Protein AF-A0A6C1PGV3-F1 (afdb_monomer)

Nearest PDB structures (foldseek):
  4jf7-assembly1_D  TM=3.637E-01  e=1.787E+00  Simian virus 5 (strain W3)
  4k02-assembly1_A  TM=4.474E-01  e=5.767E+00  Arabidopsis thaliana
  1z4y-assembly1_A  TM=2.692E-01  e=1.352E+00  Mammalian orthorubulavirus 5
  4jf7-assembly1_B  TM=2.974E-01  e=2.952E+00  Simian virus 5 (strain W3)
  1z4v-assembly1_A  TM=2.689E-01  e=2.640E+00  Mammalian orthorubulavirus 5

Foldseek 3Di:
DDDDPDDPPPPVDPPDPQACPVDCVLVLVAAKKFKFFPLPCVVDDPVNVVVDPPDCVGRQWIWGRDSRQAIDIPRPPFAFGGWHDDPQWIWTAHPVGIWTWHFDDDDSFKTKTFTWDFDDDPNDGDDIHTDSRGIMMIGGDDD

pLDDT: mean 72.64, std 18.2, range [32.84, 92.75]

Secondary structure (DSSP, 8-state):
----------------------STHHHHH-EEEEEEEHHHHTTS-HHHHHHS---TTS--EEEEE-TTSBEEE--TTT---EEEEETTEEEEEETTEEEEEEEEEE-SSEEEEEEEEEEEETTEEEEEEE-GGG-EEEEEPP-

Structure (mmCIF, N/CA/C/O backbone):
data_AF-A0A6C1PGV3-F1
#
_entry.id   AF-A0A6C1PGV3-F1
#
loop_
_atom_site.group_PDB
_atom_site.id
_atom_site.type_symbol
_atom_site.label_atom_id
_atom_site.label_alt_id
_atom_site.label_comp_id
_atom_site.label_asym_id
_atom_site.label_entity_id
_atom_site.label_seq_id
_atom_site.pdbx_PDB_ins_code
_atom_site.Cartn_x
_atom_site.Cartn_y
_atom_site.Cartn_z
_atom_site.occupancy
_atom_site.B_iso_or_equiv
_atom_site.auth_seq_id
_atom_site.auth_comp_id
_atom_site.auth_asym_id
_atom_site.auth_atom_id
_atom_site.pdbx_PDB_model_num
ATOM 1 N N . MET A 1 1 ? -21.403 44.669 33.622 1.00 44.06 1 MET A N 1
ATOM 2 C CA . MET A 1 1 ? -20.506 44.852 32.459 1.00 44.06 1 MET A CA 1
ATOM 3 C C . MET A 1 1 ? -19.066 44.627 32.894 1.00 44.06 1 MET A C 1
ATOM 5 O O . MET A 1 1 ? -18.569 45.431 33.665 1.00 44.06 1 MET A O 1
ATOM 9 N N . ARG A 1 2 ? -18.418 43.558 32.421 1.00 33.72 2 ARG A N 1
ATOM 10 C CA . ARG A 1 2 ? -17.057 43.529 31.845 1.00 33.72 2 ARG A CA 1
ATOM 11 C C . ARG A 1 2 ? -16.668 42.066 31.635 1.00 33.72 2 ARG A C 1
ATOM 13 O O . ARG A 1 2 ? -16.748 41.244 32.536 1.00 33.72 2 ARG A O 1
ATOM 20 N N . ARG A 1 3 ? -16.396 41.774 30.368 1.00 35.75 3 ARG A N 1
ATOM 21 C CA . ARG A 1 3 ? -16.173 40.465 29.764 1.00 35.75 3 ARG A CA 1
ATOM 22 C C . ARG A 1 3 ? -14.732 40.036 30.039 1.00 35.75 3 ARG A C 1
ATOM 24 O O . ARG A 1 3 ? -13.829 40.815 29.754 1.00 35.75 3 ARG A O 1
ATOM 31 N N . ALA A 1 4 ? -14.525 38.813 30.514 1.00 36.53 4 ALA A N 1
ATOM 32 C CA . ALA A 1 4 ? -13.254 38.115 30.366 1.00 36.53 4 ALA A CA 1
ATOM 33 C C . ALA A 1 4 ? -13.451 37.064 29.267 1.00 36.53 4 ALA A C 1
ATOM 35 O O . ALA A 1 4 ? -14.082 36.033 29.481 1.00 36.53 4 ALA A O 1
ATOM 36 N N . ILE A 1 5 ? -12.994 37.392 28.059 1.00 44.16 5 ILE A N 1
ATOM 37 C CA . ILE A 1 5 ? -12.871 36.442 26.954 1.00 44.16 5 ILE A CA 1
ATOM 38 C C . ILE A 1 5 ? -11.579 35.677 27.232 1.00 44.16 5 ILE A C 1
ATOM 40 O O . ILE A 1 5 ? -10.490 36.188 26.984 1.00 44.16 5 ILE A O 1
ATOM 44 N N . LEU A 1 6 ? -11.695 34.489 27.819 1.00 33.91 6 LEU A N 1
ATOM 45 C CA . LEU A 1 6 ? -10.593 33.537 27.878 1.00 33.91 6 LEU A CA 1
ATOM 46 C C . LEU A 1 6 ? -10.603 32.753 26.570 1.00 33.91 6 LEU A C 1
ATOM 48 O O . LEU A 1 6 ? -11.523 31.990 26.288 1.00 33.91 6 LEU A O 1
ATOM 52 N N . ALA A 1 7 ? -9.585 33.014 25.758 1.00 36.81 7 ALA A N 1
ATOM 53 C CA . ALA A 1 7 ? -9.265 32.254 24.568 1.00 36.81 7 ALA A CA 1
ATOM 54 C C . ALA A 1 7 ? -8.982 30.799 24.964 1.00 36.81 7 ALA A C 1
ATOM 56 O O . ALA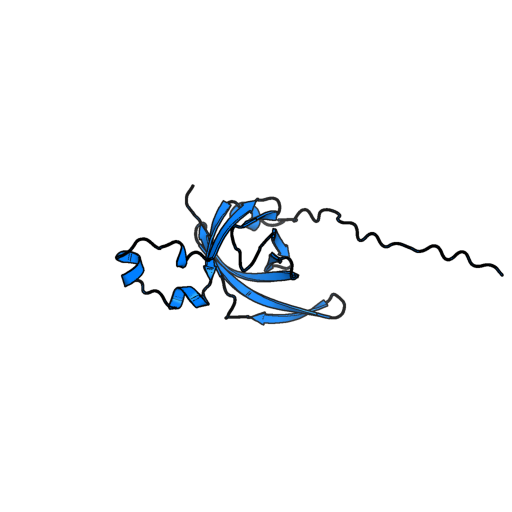 A 1 7 ? -7.924 30.481 25.504 1.00 36.81 7 ALA A O 1
ATOM 57 N N . SER A 1 8 ? -9.934 29.908 24.701 1.00 36.91 8 SER A N 1
ATOM 58 C CA . SER A 1 8 ? -9.689 28.471 24.735 1.00 36.91 8 SER A CA 1
ATOM 59 C C . SER A 1 8 ? -8.902 28.103 23.484 1.00 36.91 8 SER A C 1
ATOM 61 O O . SER A 1 8 ? -9.460 27.798 22.433 1.00 36.91 8 SER A O 1
ATOM 63 N N . ILE A 1 9 ? -7.579 28.179 23.606 1.00 35.72 9 ILE A N 1
ATOM 64 C CA . ILE A 1 9 ? -6.645 27.472 22.742 1.00 35.72 9 ILE A CA 1
ATOM 65 C C . ILE A 1 9 ? -6.998 25.987 22.878 1.00 35.72 9 ILE A C 1
ATOM 67 O O . ILE A 1 9 ? -6.660 25.346 23.872 1.00 35.72 9 ILE A O 1
ATOM 71 N N . VAL A 1 10 ? -7.711 25.439 21.896 1.00 38.41 10 VAL A N 1
ATOM 72 C CA . VAL A 1 10 ? -7.786 23.990 21.726 1.00 38.41 10 VAL A CA 1
ATOM 73 C C . VAL A 1 10 ? -6.429 23.581 21.164 1.00 38.41 10 VAL A C 1
ATOM 75 O O . VAL A 1 10 ? -6.217 23.541 19.955 1.00 38.41 10 VAL A O 1
ATOM 78 N N . ILE A 1 11 ? -5.480 23.341 22.072 1.00 38.31 11 ILE A N 1
ATOM 79 C CA . ILE A 1 11 ? -4.370 22.428 21.821 1.00 38.31 11 ILE A CA 1
ATOM 80 C C . ILE A 1 11 ? -5.057 21.109 21.479 1.00 38.31 11 ILE A C 1
ATOM 82 O O . ILE A 1 11 ? -5.540 20.403 22.365 1.00 38.31 11 ILE A O 1
ATOM 86 N N . LEU A 1 12 ? -5.195 20.827 20.180 1.00 37.22 12 LEU A N 1
ATOM 87 C CA . LEU A 1 12 ? -5.497 19.486 19.714 1.00 37.22 12 LEU A CA 1
ATOM 88 C C . LEU A 1 12 ? -4.304 18.663 20.181 1.00 37.22 12 LEU A C 1
ATOM 90 O O . LEU A 1 12 ? -3.201 18.777 19.645 1.00 37.22 12 LEU A O 1
ATOM 94 N N . ALA A 1 13 ? -4.510 17.963 21.290 1.00 41.31 13 ALA A N 1
ATOM 95 C CA . ALA A 1 13 ? -3.520 17.107 21.881 1.00 41.31 13 ALA A CA 1
ATOM 96 C C . ALA A 1 13 ? -3.015 16.174 20.781 1.00 41.31 13 ALA A C 1
ATOM 98 O O . ALA A 1 13 ? -3.755 15.332 20.274 1.00 41.31 13 ALA A O 1
ATOM 99 N N . ALA A 1 14 ? -1.734 16.321 20.454 1.00 39.72 14 ALA A N 1
ATOM 100 C CA . ALA A 1 14 ? -0.895 15.283 19.880 1.00 39.72 14 ALA A CA 1
ATOM 101 C C . ALA A 1 14 ? -0.738 14.142 20.907 1.00 39.72 14 ALA A C 1
ATOM 103 O O . ALA A 1 14 ? 0.362 13.782 21.315 1.00 39.72 14 ALA A O 1
ATOM 104 N N . GLY A 1 15 ? -1.870 13.639 21.402 1.00 32.84 15 GLY A N 1
ATOM 105 C CA . GLY A 1 15 ? -1.969 12.457 22.226 1.00 32.84 15 GLY A CA 1
ATOM 106 C C . GLY A 1 15 ? -1.876 11.290 21.275 1.00 32.84 15 GLY A C 1
ATOM 107 O O . GLY A 1 15 ? -2.850 10.960 20.608 1.00 32.84 15 GLY A O 1
ATOM 108 N N . SER A 1 16 ? -0.663 10.766 21.169 1.00 41.66 16 SER A N 1
ATOM 109 C CA . SER A 1 16 ? -0.320 9.420 20.735 1.00 41.66 16 SER A CA 1
ATOM 110 C C . SER A 1 16 ? -1.525 8.475 20.702 1.00 41.66 16 SER A C 1
ATOM 112 O O . SER A 1 16 ? -1.856 7.792 21.673 1.00 41.66 16 SER A O 1
ATOM 114 N N . LEU A 1 17 ? -2.159 8.428 19.529 1.00 39.75 17 LEU A N 1
ATOM 115 C CA . LEU A 1 17 ? -3.000 7.329 19.086 1.00 39.75 17 LEU A CA 1
ATOM 116 C C . LEU A 1 17 ? -2.055 6.151 18.858 1.00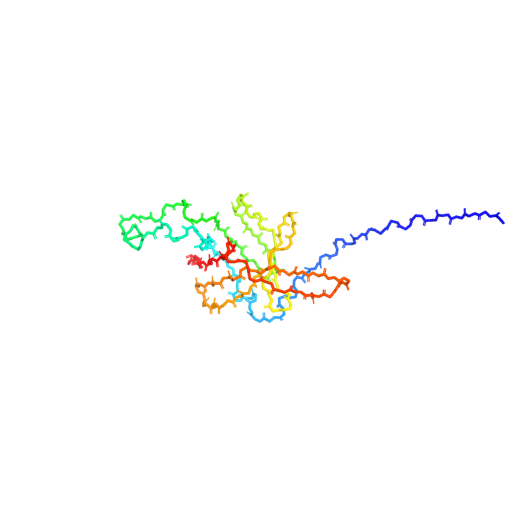 39.75 17 LEU A C 1
ATOM 118 O O . LEU A 1 17 ? -1.713 5.832 17.725 1.00 39.75 17 LEU A O 1
ATOM 122 N N . PHE A 1 18 ? -1.561 5.554 19.945 1.00 47.75 18 PHE A N 1
ATOM 123 C CA . PHE A 1 18 ? -0.965 4.233 19.869 1.00 47.75 18 PHE A CA 1
ATOM 124 C C . PHE A 1 18 ? -2.013 3.354 19.217 1.00 47.75 18 PHE A C 1
ATOM 126 O O . PHE A 1 18 ? -3.111 3.179 19.754 1.00 47.75 18 PHE A O 1
ATOM 133 N N . ALA A 1 19 ? -1.681 2.908 18.011 1.00 44.81 19 ALA A N 1
ATOM 134 C CA . ALA A 1 19 ? -2.498 2.041 17.214 1.00 44.81 19 ALA A CA 1
ATOM 135 C C . ALA A 1 19 ? -2.943 0.890 18.114 1.00 44.81 19 ALA A C 1
ATOM 137 O O . ALA A 1 19 ? -2.143 0.054 18.537 1.00 44.81 19 ALA A O 1
ATOM 138 N N . GLN A 1 20 ? -4.238 0.852 18.426 1.00 47.56 20 GLN A N 1
ATOM 139 C CA . GLN A 1 20 ? -4.875 -0.402 18.763 1.00 47.56 20 GLN A CA 1
ATOM 140 C C . GLN A 1 20 ? -4.806 -1.240 17.491 1.00 47.56 20 GLN A C 1
ATOM 142 O O . GLN A 1 20 ? -5.756 -1.325 16.719 1.00 47.56 20 GLN A O 1
ATOM 147 N N . VAL A 1 21 ? -3.656 -1.879 17.290 1.00 50.28 21 VAL A N 1
ATOM 148 C CA . VAL A 1 21 ? -3.498 -3.093 16.501 1.00 50.28 21 VAL A CA 1
ATOM 149 C C . VAL A 1 21 ? -4.222 -4.204 17.273 1.00 50.28 21 VAL A C 1
ATOM 151 O O . VAL A 1 21 ? -3.654 -5.159 17.793 1.00 50.28 21 VAL A O 1
ATOM 154 N N . GLY A 1 22 ? -5.515 -3.992 17.488 1.00 44.47 22 GLY A N 1
ATOM 155 C CA . GLY A 1 22 ? -6.402 -4.839 18.255 1.00 44.47 22 GLY A CA 1
ATOM 156 C C . GLY A 1 22 ? -7.078 -5.783 17.292 1.00 44.47 22 GLY A C 1
ATOM 157 O O . GLY A 1 22 ? -8.255 -5.604 17.036 1.00 44.47 22 GLY A O 1
ATOM 158 N N . ASN A 1 23 ? -6.285 -6.675 16.699 1.00 46.25 23 ASN A N 1
ATOM 159 C CA . ASN A 1 23 ? -6.621 -7.952 16.064 1.00 46.25 23 ASN A CA 1
ATOM 160 C C . ASN A 1 23 ? -5.325 -8.441 15.395 1.00 46.25 23 ASN A C 1
ATOM 162 O O . ASN A 1 23 ? -4.561 -7.628 14.882 1.00 46.25 23 ASN A O 1
ATOM 166 N N . GLY A 1 24 ? -5.034 -9.746 15.423 1.00 51.91 24 GLY A N 1
ATOM 167 C CA . GLY A 1 24 ? -3.718 -10.339 15.097 1.00 51.91 24 GLY A CA 1
ATOM 168 C C . GLY A 1 24 ? -3.094 -10.003 13.728 1.00 51.91 24 GLY A C 1
ATOM 169 O O . GLY A 1 24 ? -1.961 -10.401 13.472 1.00 51.91 24 GLY A O 1
ATOM 170 N N . LEU A 1 25 ? -3.788 -9.236 12.887 1.00 58.19 25 LEU A N 1
ATOM 171 C CA . LEU A 1 25 ? -3.299 -8.660 11.643 1.00 58.19 25 LEU A CA 1
ATOM 172 C C . LEU A 1 25 ? -2.035 -7.827 11.824 1.00 58.19 25 LEU A C 1
ATOM 174 O O . LEU A 1 25 ? -1.095 -8.031 11.068 1.00 58.19 25 LEU A O 1
ATOM 178 N N . GLY A 1 26 ? -1.940 -6.926 12.807 1.00 58.88 26 GLY A N 1
ATOM 179 C CA . GLY A 1 26 ? -0.763 -6.051 12.808 1.00 58.88 26 GLY A CA 1
ATOM 180 C C . GLY A 1 26 ? 0.516 -6.654 13.402 1.00 58.88 26 GLY A C 1
ATOM 181 O O . GLY A 1 26 ? 1.607 -6.208 13.059 1.00 58.88 26 GLY A O 1
ATOM 182 N N . VAL A 1 27 ? 0.421 -7.751 14.162 1.00 60.66 27 VAL A N 1
ATOM 183 C CA . VAL A 1 27 ? 1.596 -8.607 14.428 1.00 60.66 27 VAL A CA 1
ATOM 184 C C . VAL A 1 27 ? 2.007 -9.348 13.151 1.00 60.66 27 VAL A C 1
ATOM 186 O O . VAL A 1 27 ? 3.193 -9.462 12.860 1.00 60.66 27 VAL A O 1
ATOM 189 N N . GLN A 1 28 ? 1.037 -9.808 12.354 1.00 72.94 28 GLN A N 1
ATOM 190 C CA . GLN A 1 28 ? 1.296 -10.488 11.079 1.00 72.94 28 GLN A CA 1
ATOM 191 C C . GLN A 1 28 ? 1.793 -9.543 9.977 1.00 72.94 28 GLN A C 1
ATOM 193 O O . GLN A 1 28 ? 2.485 -9.990 9.070 1.00 72.94 28 GLN A O 1
ATOM 198 N N . MET A 1 29 ? 1.474 -8.251 10.042 1.00 80.81 29 MET A N 1
ATOM 199 C CA . MET A 1 29 ? 1.900 -7.252 9.059 1.00 80.81 29 MET A CA 1
ATOM 200 C C . MET A 1 29 ? 3.246 -6.608 9.384 1.00 80.81 29 MET A C 1
ATOM 202 O O . MET A 1 29 ? 3.867 -6.033 8.489 1.00 80.81 29 MET A O 1
ATOM 206 N N . ALA A 1 30 ? 3.729 -6.720 10.623 1.00 87.81 30 ALA A N 1
ATOM 207 C CA . ALA A 1 30 ? 5.046 -6.215 10.977 1.00 87.81 30 ALA A CA 1
ATOM 208 C C . ALA A 1 30 ? 6.148 -6.897 10.139 1.00 87.81 30 ALA A C 1
ATOM 210 O O . ALA A 1 30 ? 6.105 -8.104 9.854 1.00 87.81 30 ALA A O 1
ATOM 211 N N . GLY A 1 31 ? 7.139 -6.110 9.726 1.00 89.69 31 GLY A N 1
ATOM 212 C CA . GLY A 1 31 ? 8.261 -6.552 8.903 1.00 89.69 31 GLY A CA 1
ATOM 213 C C . GLY A 1 31 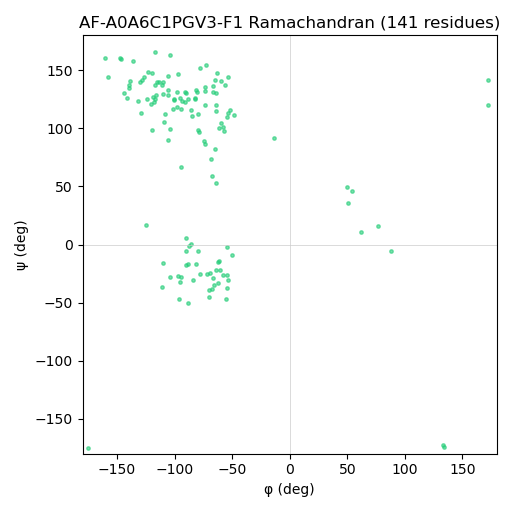? 8.565 -5.625 7.732 1.00 89.69 31 GLY A C 1
ATOM 214 O O . GLY A 1 31 ? 8.011 -4.531 7.610 1.00 89.69 31 GLY A O 1
ATOM 215 N N . THR A 1 32 ? 9.476 -6.084 6.878 1.00 92.50 32 THR A N 1
ATOM 216 C CA . THR A 1 32 ? 9.945 -5.340 5.709 1.00 92.50 32 THR A CA 1
ATOM 217 C C . THR A 1 32 ? 9.215 -5.802 4.452 1.00 92.50 32 THR A C 1
ATOM 219 O O . THR A 1 32 ? 9.111 -6.997 4.169 1.00 92.50 32 THR A O 1
ATOM 222 N N . TRP A 1 33 ? 8.712 -4.836 3.694 1.00 91.81 33 TRP A N 1
ATOM 223 C CA . TRP A 1 33 ? 7.894 -5.032 2.508 1.00 91.81 33 TRP A CA 1
ATOM 224 C C . TRP A 1 33 ? 8.441 -4.210 1.351 1.00 91.81 33 TRP A C 1
ATOM 226 O O . TRP A 1 33 ? 8.804 -3.049 1.517 1.00 91.81 33 TRP A O 1
ATOM 236 N N . GLN A 1 34 ? 8.437 -4.785 0.158 1.00 90.75 34 GLN A N 1
ATOM 237 C CA . GLN A 1 34 ? 8.552 -4.044 -1.087 1.00 90.75 34 GLN A CA 1
ATOM 238 C C . GLN A 1 34 ? 7.162 -3.637 -1.551 1.00 90.75 34 GLN A C 1
ATOM 240 O O . GLN A 1 34 ? 6.270 -4.471 -1.708 1.00 90.75 34 GLN A O 1
ATOM 245 N N . LEU A 1 35 ? 7.002 -2.341 -1.765 1.00 90.00 35 LEU A N 1
ATOM 246 C CA . LEU A 1 35 ? 5.814 -1.714 -2.293 1.00 90.00 35 LEU A CA 1
ATOM 247 C C . LEU A 1 35 ? 5.900 -1.630 -3.808 1.00 90.00 35 LEU A C 1
ATOM 249 O O . LEU A 1 35 ? 6.859 -1.099 -4.369 1.00 90.00 35 LEU A O 1
ATOM 253 N N . TYR A 1 36 ? 4.828 -2.065 -4.446 1.00 87.69 36 TYR A N 1
ATOM 254 C CA . TYR A 1 36 ? 4.603 -1.892 -5.863 1.00 87.69 36 TYR A CA 1
ATOM 255 C C . TYR A 1 36 ? 3.246 -1.245 -6.082 1.00 87.69 36 TYR A C 1
ATOM 257 O O . TYR A 1 36 ? 2.271 -1.552 -5.387 1.00 87.69 36 TYR A O 1
ATOM 265 N N . ARG A 1 37 ? 3.159 -0.387 -7.094 1.00 86.12 37 ARG A N 1
ATOM 266 C CA . ARG A 1 37 ? 1.871 0.115 -7.555 1.00 86.12 37 ARG A CA 1
ATOM 267 C C . ARG A 1 37 ? 1.333 -0.808 -8.643 1.00 86.12 37 ARG A C 1
ATOM 2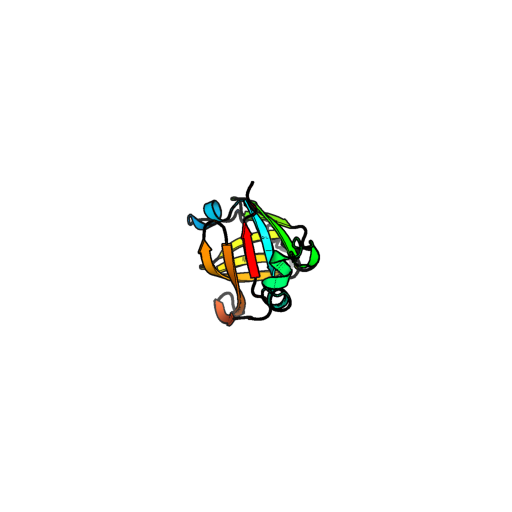69 O O . ARG A 1 37 ? 2.042 -1.171 -9.582 1.00 86.12 37 ARG A O 1
ATOM 276 N N . ALA A 1 38 ? 0.081 -1.227 -8.504 1.00 82.50 38 ALA A N 1
ATOM 277 C CA . ALA A 1 38 ? -0.504 -2.201 -9.421 1.00 82.50 38 ALA A CA 1
ATOM 278 C C . ALA A 1 38 ? -0.660 -1.641 -10.848 1.00 82.50 38 ALA A C 1
ATOM 280 O O . ALA A 1 38 ? -0.584 -2.397 -11.815 1.00 82.50 38 ALA A O 1
ATOM 281 N N . ASP A 1 39 ? -0.836 -0.324 -10.980 1.00 77.69 39 ASP A N 1
ATOM 282 C CA . ASP A 1 39 ? -0.951 0.381 -12.259 1.00 77.69 39 ASP A CA 1
ATOM 283 C C . ASP A 1 39 ? 0.366 0.419 -13.050 1.00 77.69 39 ASP A C 1
ATOM 285 O O . ASP A 1 39 ? 0.336 0.493 -14.277 1.00 77.69 39 ASP A O 1
ATOM 289 N N . THR A 1 40 ? 1.519 0.308 -12.382 1.00 71.75 40 THR A N 1
ATOM 290 C CA . THR A 1 40 ? 2.832 0.325 -13.042 1.00 71.75 40 THR A CA 1
ATOM 291 C C . THR A 1 40 ? 3.371 -1.075 -13.332 1.00 71.75 40 THR A C 1
ATOM 293 O O . THR A 1 40 ? 3.990 -1.268 -14.380 1.00 71.75 40 THR A O 1
ATOM 296 N N . ILE A 1 41 ? 3.075 -2.077 -12.490 1.00 68.38 41 ILE A N 1
ATOM 297 C CA . ILE A 1 41 ? 3.492 -3.480 -12.701 1.00 68.38 41 ILE A CA 1
ATOM 298 C C . ILE A 1 41 ? 3.055 -4.017 -14.072 1.00 68.38 41 ILE A C 1
ATOM 300 O O . ILE A 1 41 ? 3.807 -4.749 -14.709 1.00 68.38 41 ILE A O 1
ATOM 304 N N . GLY A 1 42 ? 1.860 -3.646 -14.547 1.00 56.72 42 GLY A N 1
ATOM 305 C CA . GLY A 1 42 ? 1.297 -4.152 -15.807 1.00 56.72 42 GLY A CA 1
ATOM 306 C C . GLY A 1 42 ? 2.110 -3.821 -17.065 1.00 56.72 42 GLY A C 1
ATOM 307 O O . GLY A 1 42 ? 1.877 -4.421 -18.111 1.00 56.72 42 GLY A O 1
ATOM 308 N N . THR A 1 43 ? 3.066 -2.894 -16.974 1.00 58.78 43 THR A N 1
ATOM 309 C CA . THR A 1 43 ? 3.964 -2.527 -18.080 1.00 58.78 43 THR A CA 1
ATOM 310 C C . THR A 1 43 ? 5.227 -3.386 -18.167 1.00 58.78 43 THR A C 1
ATOM 312 O O . THR A 1 43 ? 6.009 -3.198 -19.094 1.00 58.78 43 THR A O 1
ATOM 315 N N . PHE A 1 44 ? 5.413 -4.345 -17.252 1.00 57.56 44 PHE A N 1
ATOM 316 C CA . PHE A 1 44 ? 6.567 -5.241 -17.221 1.00 57.56 44 PHE A CA 1
ATOM 317 C C . PHE A 1 44 ? 6.127 -6.702 -17.341 1.00 57.56 44 PHE A C 1
ATOM 319 O O . PHE A 1 44 ? 5.344 -7.219 -16.542 1.00 57.56 44 PHE A O 1
ATOM 326 N N . SER A 1 45 ? 6.609 -7.384 -18.373 1.00 57.91 45 SER A N 1
ATOM 327 C CA . SER A 1 45 ? 6.234 -8.762 -18.666 1.00 57.91 45 SER A CA 1
ATOM 328 C C . SER A 1 45 ? 6.955 -9.764 -17.754 1.00 57.91 45 SER A C 1
ATOM 330 O O . SER A 1 45 ? 8.098 -9.581 -17.335 1.00 57.91 45 SER A O 1
ATOM 332 N N . LEU A 1 46 ? 6.312 -10.912 -17.517 1.00 57.44 46 LEU A N 1
ATOM 333 C CA . LEU A 1 46 ? 6.917 -12.075 -16.846 1.00 57.44 46 LEU A CA 1
ATOM 334 C C . LEU A 1 46 ? 8.224 -12.543 -17.506 1.00 57.44 46 LEU A C 1
ATOM 336 O O . LEU A 1 46 ? 9.061 -13.158 -16.845 1.00 57.44 46 LEU A O 1
ATOM 340 N N . ASN A 1 47 ? 8.383 -12.284 -18.807 1.00 58.38 47 ASN A N 1
ATOM 341 C CA . ASN A 1 47 ? 9.599 -12.609 -19.539 1.00 58.38 47 ASN A CA 1
ATOM 342 C C . ASN A 1 47 ? 10.757 -11.706 -19.096 1.00 58.38 47 ASN A C 1
ATOM 344 O O . ASN A 1 47 ? 11.832 -12.203 -18.772 1.00 58.38 47 ASN A O 1
ATOM 348 N N . GLU A 1 48 ? 10.503 -10.402 -18.980 1.00 57.94 48 GLU A N 1
ATOM 349 C CA . GLU A 1 48 ? 11.503 -9.421 -18.555 1.00 57.94 48 GLU A CA 1
ATOM 350 C C . GLU A 1 48 ? 11.944 -9.638 -17.098 1.00 57.94 48 GLU A C 1
ATOM 352 O O . GLU A 1 48 ? 13.133 -9.523 -16.806 1.00 57.94 48 GLU A O 1
ATOM 357 N N . TYR A 1 49 ? 11.032 -10.070 -16.215 1.00 58.72 49 TYR A N 1
ATOM 358 C CA . TYR A 1 49 ? 11.350 -10.450 -14.827 1.00 58.72 49 TYR A CA 1
ATOM 359 C C . TYR A 1 49 ? 12.314 -11.641 -14.718 1.00 58.72 49 TYR A C 1
ATOM 361 O O . TYR A 1 49 ? 13.106 -11.725 -13.784 1.00 58.72 49 TYR A O 1
ATOM 369 N N . ARG A 1 50 ? 12.248 -12.592 -15.656 1.00 61.78 50 ARG A N 1
ATOM 370 C CA . ARG A 1 50 ? 13.109 -13.788 -15.645 1.00 61.78 50 ARG A CA 1
ATOM 371 C C . ARG A 1 50 ? 14.468 -13.534 -16.284 1.00 61.78 50 ARG A C 1
ATOM 373 O O . ARG A 1 50 ? 15.438 -14.188 -15.913 1.00 61.78 50 ARG A O 1
ATOM 380 N N . SER A 1 51 ? 14.529 -12.632 -17.263 1.00 61.78 51 SER A N 1
ATOM 381 C CA . SER A 1 51 ? 15.744 -12.354 -18.035 1.00 61.78 51 SER A CA 1
ATOM 382 C C . SER A 1 51 ? 16.623 -11.250 -17.445 1.00 61.78 51 SER A C 1
ATOM 384 O O . SER A 1 51 ? 17.789 -11.151 -17.818 1.00 61.78 51 SER A O 1
ATOM 386 N N . ALA A 1 52 ? 16.092 -10.421 -16.545 1.00 52.91 52 ALA A N 1
ATOM 387 C CA . ALA A 1 52 ? 16.836 -9.371 -15.862 1.00 52.91 52 ALA A CA 1
ATOM 388 C C . ALA A 1 52 ? 16.436 -9.325 -14.384 1.00 52.91 52 ALA A C 1
ATOM 390 O O . ALA A 1 52 ? 15.261 -9.467 -14.052 1.00 52.91 52 ALA A O 1
ATOM 391 N N . ALA A 1 53 ? 17.405 -9.103 -13.489 1.00 54.22 53 ALA A N 1
ATOM 392 C CA . ALA A 1 53 ? 17.077 -8.802 -12.099 1.00 54.22 53 ALA A CA 1
ATOM 393 C C . ALA A 1 53 ? 16.141 -7.579 -12.075 1.00 54.22 53 ALA A C 1
ATOM 395 O O . ALA A 1 53 ? 16.419 -6.624 -12.809 1.00 54.22 53 ALA A O 1
ATOM 396 N N . PRO A 1 54 ? 15.070 -7.570 -11.258 1.00 53.44 54 PRO A N 1
ATOM 397 C CA . PRO A 1 54 ? 14.228 -6.395 -11.112 1.00 53.44 54 PRO A CA 1
ATOM 398 C C . PRO A 1 54 ? 15.119 -5.222 -10.722 1.00 53.44 54 PRO A C 1
ATOM 400 O O . PRO A 1 54 ? 15.689 -5.180 -9.629 1.00 53.44 54 PRO A O 1
ATOM 403 N N . THR A 1 55 ? 15.302 -4.276 -11.634 1.00 52.69 55 THR A N 1
ATOM 404 C CA . THR A 1 55 ? 15.941 -3.019 -11.281 1.00 52.69 55 THR A CA 1
ATOM 405 C C . THR A 1 55 ? 15.045 -2.332 -10.255 1.00 52.69 55 THR A C 1
ATOM 407 O O . THR A 1 55 ? 13.819 -2.443 -10.313 1.00 52.69 55 THR A O 1
ATOM 410 N N . ARG A 1 56 ? 15.638 -1.582 -9.316 1.00 53.72 56 ARG A N 1
ATOM 411 C CA . ARG A 1 56 ? 14.911 -0.765 -8.319 1.00 53.72 56 ARG A CA 1
ATOM 412 C C . ARG A 1 56 ? 13.833 0.160 -8.923 1.00 53.72 56 ARG A C 1
ATOM 414 O O . ARG A 1 56 ? 13.070 0.742 -8.177 1.00 53.72 56 ARG A O 1
ATOM 421 N N . SER A 1 57 ? 13.759 0.287 -10.250 1.00 57.91 57 SER A N 1
ATOM 422 C CA . SER A 1 57 ? 12.737 1.016 -11.002 1.00 57.91 57 SER A CA 1
ATOM 423 C C . SER A 1 57 ? 11.298 0.514 -10.818 1.00 57.91 57 SER A C 1
ATOM 425 O O . SER A 1 57 ? 10.383 1.278 -11.099 1.00 57.91 57 SER A O 1
ATOM 427 N N . PHE A 1 58 ? 11.079 -0.739 -10.394 1.00 68.44 58 PHE A N 1
ATOM 428 C CA . PHE A 1 58 ?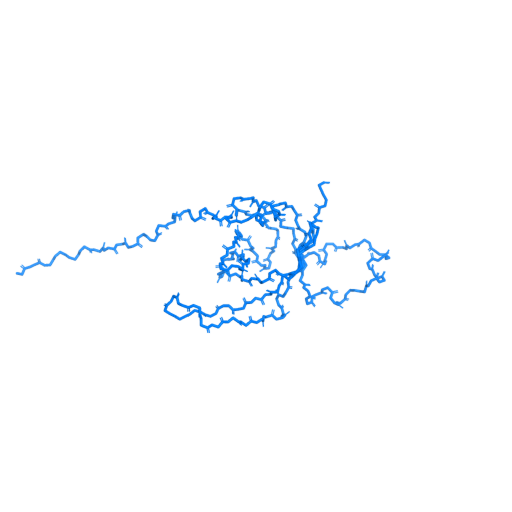 9.724 -1.301 -10.211 1.00 68.44 58 PHE A CA 1
ATOM 429 C C . PHE A 1 58 ? 9.215 -1.234 -8.775 1.00 68.44 58 PHE A C 1
ATOM 431 O O . PHE A 1 58 ? 8.006 -1.206 -8.547 1.00 68.44 58 PHE A O 1
ATOM 438 N N . ILE A 1 59 ? 10.142 -1.233 -7.822 1.00 76.75 59 ILE A N 1
ATOM 439 C CA . ILE A 1 59 ? 9.833 -1.092 -6.407 1.00 76.75 59 ILE A CA 1
ATOM 440 C C . ILE A 1 59 ? 9.604 0.399 -6.180 1.00 76.75 59 ILE A C 1
ATOM 442 O O . ILE A 1 59 ? 10.535 1.190 -6.303 1.00 76.75 59 ILE A O 1
ATOM 446 N N . ASP A 1 60 ? 8.367 0.784 -5.874 1.00 84.06 60 ASP A N 1
ATOM 447 C CA . ASP A 1 60 ? 8.054 2.178 -5.545 1.00 84.06 60 ASP A CA 1
ATOM 448 C C . ASP A 1 60 ? 8.710 2.562 -4.216 1.00 84.06 60 ASP A C 1
ATOM 450 O O . ASP A 1 60 ? 9.230 3.669 -4.075 1.00 84.06 60 ASP A O 1
ATOM 454 N N . ALA A 1 61 ? 8.718 1.626 -3.259 1.00 88.62 61 ALA A N 1
ATOM 455 C CA . ALA A 1 61 ? 9.343 1.826 -1.962 1.00 88.62 61 ALA A CA 1
ATOM 456 C C . ALA A 1 61 ? 9.650 0.522 -1.218 1.00 88.62 61 ALA A C 1
ATOM 458 O O . ALA A 1 61 ? 9.026 -0.512 -1.438 1.00 88.62 61 ALA A O 1
ATOM 459 N N . THR A 1 62 ? 10.554 0.598 -0.257 1.00 90.25 62 THR A N 1
ATOM 460 C CA . THR A 1 62 ? 10.681 -0.320 0.868 1.00 90.25 62 THR A CA 1
ATOM 461 C C . THR A 1 62 ? 9.934 0.265 2.062 1.00 90.25 62 THR A C 1
ATOM 463 O O . THR A 1 62 ? 10.179 1.402 2.472 1.00 90.25 62 THR A O 1
ATOM 466 N N . LEU A 1 63 ? 9.020 -0.515 2.634 1.00 92.44 63 LEU A N 1
ATOM 467 C CA . LEU A 1 63 ? 8.283 -0.180 3.847 1.00 92.44 63 LEU A CA 1
ATOM 468 C C . LEU A 1 63 ? 8.752 -1.083 4.984 1.00 92.44 63 LEU A C 1
ATOM 470 O O . LEU A 1 63 ? 8.760 -2.301 4.844 1.00 92.44 63 LEU A O 1
ATOM 474 N N . VAL A 1 64 ? 9.089 -0.500 6.127 1.00 92.75 64 VAL A N 1
ATOM 475 C CA . VAL A 1 64 ? 9.329 -1.239 7.370 1.00 92.75 64 VAL A CA 1
ATOM 476 C C . VAL A 1 64 ? 8.172 -0.933 8.304 1.00 92.75 64 VAL A C 1
ATOM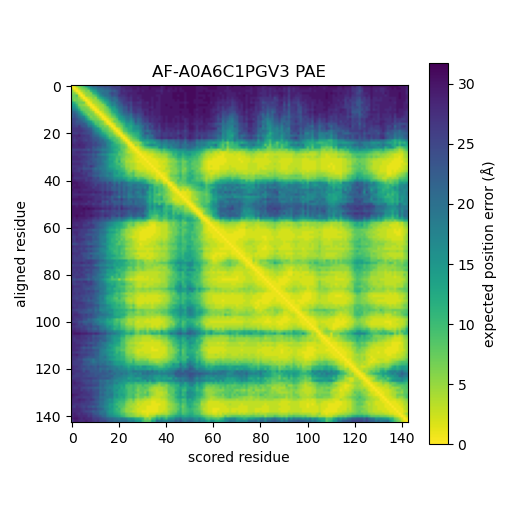 478 O O . VAL A 1 64 ? 8.089 0.176 8.827 1.00 92.75 64 VAL A O 1
ATOM 481 N N . LEU A 1 65 ? 7.267 -1.893 8.482 1.00 91.50 65 LEU A N 1
ATOM 482 C CA . LEU A 1 65 ? 6.098 -1.766 9.350 1.00 91.50 65 LEU A CA 1
ATOM 483 C C . LEU A 1 65 ? 6.431 -2.317 10.736 1.00 91.50 65 LEU A C 1
ATOM 485 O O . LEU A 1 65 ? 6.821 -3.478 10.868 1.00 91.50 65 LEU A O 1
ATOM 489 N N . GLN A 1 66 ? 6.272 -1.496 11.770 1.00 89.75 66 GLN A N 1
ATOM 490 C CA . GLN A 1 66 ? 6.463 -1.901 13.162 1.00 89.75 66 GLN A CA 1
ATOM 491 C C . GLN A 1 66 ? 5.123 -2.249 13.805 1.00 89.75 66 GLN A C 1
ATOM 493 O O . GLN A 1 66 ? 4.107 -1.628 13.505 1.00 89.75 66 GLN A O 1
ATOM 498 N N . ALA A 1 67 ? 5.120 -3.215 14.725 1.00 86.00 67 ALA A N 1
ATOM 499 C CA . ALA A 1 67 ? 3.900 -3.696 15.381 1.00 86.00 67 ALA A CA 1
ATOM 500 C C . ALA A 1 67 ? 3.168 -2.626 16.221 1.00 86.00 67 ALA A C 1
ATOM 502 O O . ALA A 1 67 ? 2.008 -2.821 16.574 1.00 86.00 67 ALA A O 1
ATOM 503 N N . ASP A 1 68 ? 3.827 -1.508 16.538 1.00 84.25 68 ASP A N 1
ATOM 504 C CA . ASP A 1 68 ? 3.255 -0.364 17.258 1.00 84.25 68 ASP A CA 1
ATOM 505 C C . ASP A 1 68 ? 2.533 0.650 16.345 1.00 84.25 68 ASP A C 1
ATOM 507 O O . ASP A 1 68 ? 2.019 1.658 16.832 1.00 84.25 68 ASP A O 1
ATOM 511 N N . GLY A 1 69 ? 2.482 0.391 15.032 1.00 86.25 69 GLY A N 1
ATOM 512 C CA . GLY A 1 69 ? 1.887 1.280 14.029 1.00 86.25 69 GLY A CA 1
ATOM 513 C C . GLY A 1 69 ? 2.856 2.322 13.458 1.00 86.25 69 GLY A C 1
ATOM 514 O O . GLY A 1 69 ? 2.518 3.032 12.506 1.00 86.25 69 GLY A O 1
ATOM 515 N N . SER A 1 70 ? 4.086 2.408 13.974 1.00 89.25 70 SER A N 1
ATOM 516 C CA . SER A 1 70 ? 5.127 3.215 13.337 1.00 89.25 70 SER A CA 1
ATOM 517 C C . SER A 1 70 ? 5.627 2.541 12.054 1.00 89.25 70 SER A C 1
ATOM 519 O O . SER A 1 70 ? 5.528 1.320 11.873 1.00 89.25 70 SER A O 1
ATOM 521 N N . MET A 1 71 ? 6.145 3.336 11.116 1.00 90.62 71 MET A N 1
ATOM 522 C CA . MET A 1 71 ? 6.788 2.791 9.925 1.00 90.62 71 MET A CA 1
ATOM 523 C C . MET A 1 71 ? 7.942 3.645 9.420 1.00 90.62 71 MET A C 1
ATOM 525 O O . MET A 1 71 ? 8.034 4.840 9.693 1.00 90.62 71 MET A O 1
ATOM 529 N N . GLN A 1 72 ? 8.803 3.014 8.628 1.00 91.50 72 GLN A N 1
ATOM 530 C CA . GLN A 1 72 ? 9.786 3.693 7.791 1.00 91.50 72 GLN A CA 1
ATOM 531 C C . GLN A 1 72 ? 9.449 3.431 6.327 1.00 91.50 72 GLN A C 1
ATOM 533 O O . GLN A 1 72 ? 9.056 2.323 5.963 1.00 91.50 72 GLN A O 1
ATOM 538 N N . SER A 1 73 ? 9.597 4.451 5.491 1.00 90.06 73 SER A N 1
ATOM 539 C CA . SER A 1 73 ? 9.395 4.357 4.050 1.00 90.06 73 SER A CA 1
ATOM 540 C C . SER A 1 73 ? 10.469 5.168 3.343 1.00 90.06 73 SER A C 1
ATOM 542 O O . SER A 1 73 ? 10.737 6.304 3.731 1.00 90.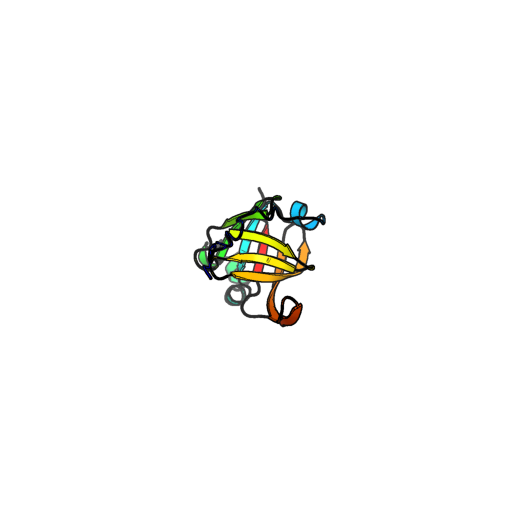06 73 SER A O 1
ATOM 544 N N . ASP A 1 74 ? 11.061 4.603 2.297 1.00 87.94 74 ASP A N 1
ATOM 545 C CA . ASP A 1 74 ? 11.901 5.343 1.348 1.00 87.94 74 ASP A CA 1
ATOM 546 C C . ASP A 1 74 ? 11.083 5.916 0.164 1.00 87.94 74 ASP A C 1
ATOM 548 O O . ASP A 1 74 ? 11.656 6.517 -0.747 1.00 87.94 74 ASP A O 1
ATOM 552 N N . SER A 1 75 ? 9.744 5.790 0.191 1.00 81.62 75 SER A N 1
ATOM 553 C CA . SER A 1 75 ? 8.857 6.321 -0.851 1.00 81.62 75 SER A CA 1
ATOM 554 C C . SER A 1 75 ? 8.933 7.844 -0.900 1.00 81.62 75 SER A C 1
ATOM 556 O O . SER A 1 75 ? 8.476 8.550 0.005 1.00 81.62 75 SER A O 1
ATOM 558 N N . MET A 1 76 ? 9.434 8.374 -2.013 1.00 73.44 76 MET A N 1
ATOM 559 C CA . MET A 1 76 ? 9.458 9.818 -2.262 1.00 73.44 76 MET A CA 1
ATOM 560 C C . MET A 1 76 ? 8.094 10.367 -2.707 1.00 73.44 76 MET A C 1
ATOM 562 O O . MET A 1 76 ? 7.816 11.557 -2.512 1.00 73.44 76 MET A O 1
ATOM 566 N N . SER A 1 77 ? 7.258 9.508 -3.301 1.00 77.38 77 SER A N 1
ATOM 567 C CA . SER A 1 77 ? 5.964 9.838 -3.907 1.00 77.38 77 SER A CA 1
ATOM 568 C C . SER A 1 77 ? 4.820 9.774 -2.892 1.00 77.38 77 SER A C 1
ATOM 570 O O . SER A 1 77 ? 4.061 10.734 -2.770 1.00 77.38 77 SER A O 1
ATOM 572 N N . LEU A 1 78 ? 4.713 8.676 -2.139 1.00 79.31 78 LEU A N 1
ATOM 573 C CA . LEU A 1 78 ? 3.580 8.404 -1.249 1.00 79.31 78 LEU A CA 1
ATOM 574 C C . LEU A 1 78 ? 3.833 8.860 0.192 1.00 79.31 78 LEU A C 1
ATOM 576 O O . LEU A 1 78 ? 2.891 9.237 0.885 1.00 79.31 78 LEU A O 1
ATOM 580 N N . ARG A 1 79 ? 5.102 8.898 0.628 1.00 84.44 79 ARG A N 1
ATOM 581 C CA . ARG A 1 79 ? 5.537 9.459 1.923 1.00 84.44 79 ARG A CA 1
ATOM 582 C C . ARG A 1 79 ? 4.736 8.938 3.122 1.00 84.44 79 ARG A C 1
ATOM 584 O O . ARG A 1 79 ? 4.246 9.717 3.941 1.00 84.44 79 ARG A O 1
ATOM 591 N N . PHE A 1 80 ? 4.580 7.623 3.222 1.00 89.19 80 PHE A N 1
ATOM 592 C CA . PHE A 1 80 ? 3.889 7.006 4.351 1.00 89.19 80 PHE A CA 1
ATOM 593 C C . PHE A 1 80 ? 4.674 7.203 5.655 1.00 89.19 80 PHE A C 1
ATOM 595 O O . PHE A 1 80 ? 5.879 6.962 5.703 1.00 89.19 80 PHE A O 1
ATOM 602 N N . MET A 1 81 ? 3.984 7.654 6.702 1.00 89.12 81 MET A N 1
ATOM 603 C CA . MET A 1 81 ? 4.575 7.997 8.002 1.00 89.12 81 MET A CA 1
ATOM 604 C C . MET A 1 81 ? 4.177 7.018 9.105 1.00 89.12 81 MET A C 1
ATOM 606 O O . MET A 1 81 ? 4.970 6.725 9.991 1.00 89.12 81 MET A O 1
ATOM 610 N N . GLU A 1 82 ? 2.937 6.539 9.064 1.00 91.00 82 GLU A N 1
ATOM 611 C CA . GLU A 1 82 ? 2.363 5.621 10.047 1.00 91.00 82 GLU A CA 1
ATOM 612 C C . GLU A 1 82 ? 1.375 4.696 9.352 1.00 91.00 82 GLU A C 1
ATOM 614 O O . GLU A 1 82 ? 0.851 5.022 8.280 1.00 91.00 82 GLU A O 1
ATOM 619 N N . TRP A 1 83 ? 1.086 3.573 9.993 1.00 91.25 83 TRP A N 1
ATOM 620 C CA . TRP A 1 83 ? 0.081 2.634 9.538 1.00 91.25 83 TRP A CA 1
ATOM 621 C C . TRP A 1 83 ? -0.782 2.161 10.702 1.00 91.25 83 TRP A C 1
ATOM 623 O O . TRP A 1 83 ? -0.395 2.207 11.870 1.00 91.25 83 TRP A O 1
ATOM 633 N N . GLY A 1 84 ? -1.976 1.694 10.377 1.00 88.06 84 GLY A N 1
ATOM 634 C CA . GLY A 1 84 ? -2.864 1.115 11.365 1.00 88.06 84 GLY A CA 1
ATOM 635 C C . GLY A 1 84 ? -4.110 0.545 10.726 1.00 88.06 84 GLY A C 1
ATOM 636 O O . GLY A 1 84 ? -4.265 0.535 9.505 1.00 88.06 84 GLY A O 1
ATOM 637 N N . GLU A 1 85 ? -5.016 0.082 11.573 1.00 83.56 85 GLU A N 1
ATOM 638 C CA . GLU A 1 85 ? -6.307 -0.430 11.148 1.00 83.56 85 GLU A CA 1
ATOM 639 C C . GLU A 1 85 ? -7.421 0.442 11.721 1.00 83.56 85 GLU A C 1
ATOM 641 O O . GLU A 1 85 ? -7.393 0.840 12.886 1.00 83.56 85 GLU A O 1
ATOM 646 N N . HIS A 1 86 ? -8.416 0.746 10.897 1.00 79.88 86 HIS A N 1
ATOM 647 C CA . HIS A 1 86 ? -9.624 1.424 11.331 1.00 79.88 86 HIS A CA 1
ATOM 648 C C . HIS A 1 86 ? -10.834 0.845 10.605 1.00 79.88 86 HIS A C 1
ATOM 650 O O . HIS A 1 86 ? -10.856 0.788 9.378 1.00 79.88 86 HIS A O 1
ATOM 656 N N . ALA A 1 87 ? -11.844 0.408 11.363 1.00 76.75 87 ALA A N 1
ATOM 657 C CA . ALA A 1 87 ? -13.098 -0.127 10.824 1.00 76.75 87 ALA A CA 1
ATOM 658 C C . ALA A 1 87 ? -12.913 -1.230 9.748 1.00 76.75 87 ALA A C 1
ATOM 660 O O . ALA A 1 87 ? -13.680 -1.312 8.789 1.00 76.75 87 ALA A O 1
ATOM 661 N N . GLY A 1 88 ? -11.887 -2.081 9.893 1.00 77.06 88 GLY A N 1
ATOM 662 C CA . GLY A 1 88 ? -11.583 -3.164 8.947 1.00 77.06 88 GLY A CA 1
ATOM 663 C C . GLY A 1 88 ? -10.903 -2.717 7.645 1.00 77.06 88 GLY A C 1
ATOM 664 O O . GLY A 1 88 ? -10.894 -3.483 6.667 1.00 77.06 88 GLY A O 1
ATOM 665 N N . PHE A 1 89 ? -10.371 -1.491 7.627 1.00 84.50 89 PHE A N 1
ATOM 666 C CA . PHE A 1 89 ? -9.488 -0.949 6.599 1.00 84.50 89 PHE A CA 1
ATOM 667 C C . PHE A 1 89 ? -8.090 -0.758 7.163 1.00 84.50 89 PHE A C 1
ATOM 669 O O . PHE A 1 89 ? -7.914 -0.224 8.257 1.00 84.50 89 PHE A O 1
ATOM 676 N N . LEU A 1 90 ? -7.099 -1.132 6.367 1.00 88.62 90 LEU A N 1
ATOM 677 C CA . LEU A 1 90 ? -5.733 -0.695 6.580 1.00 88.62 90 LEU A CA 1
ATOM 678 C C . LEU A 1 90 ? -5.648 0.775 6.170 1.00 88.62 90 LEU A C 1
ATOM 680 O O . LEU A 1 90 ? -6.153 1.143 5.109 1.00 88.62 90 LEU A O 1
ATOM 684 N N . PHE A 1 91 ? -5.000 1.611 6.967 1.00 89.69 91 PHE A N 1
ATOM 685 C CA . PHE A 1 91 ? -4.677 2.967 6.552 1.00 89.69 91 PHE A CA 1
ATOM 686 C C . PHE A 1 91 ? -3.180 3.226 6.642 1.00 89.69 91 PHE A C 1
ATOM 688 O O . PHE A 1 91 ? -2.495 2.705 7.521 1.00 89.69 91 PHE A O 1
ATOM 695 N N . PHE A 1 92 ? -2.699 4.078 5.742 1.00 90.81 92 PHE A N 1
ATOM 696 C CA . PHE A 1 92 ? -1.390 4.705 5.833 1.00 90.81 92 PHE A CA 1
ATOM 697 C C . PHE A 1 92 ? -1.570 6.211 5.983 1.00 90.81 92 PHE A C 1
ATOM 699 O O . PHE A 1 92 ? -2.273 6.843 5.188 1.00 90.81 92 PHE A O 1
ATOM 706 N N . ARG A 1 93 ? -0.928 6.806 6.988 1.00 89.75 93 ARG A N 1
ATOM 707 C CA . ARG A 1 93 ? -0.916 8.259 7.164 1.00 89.75 93 ARG A CA 1
ATOM 708 C C . ARG A 1 93 ? 0.147 8.872 6.262 1.00 89.75 93 ARG A C 1
ATOM 710 O O . ARG A 1 93 ? 1.316 8.504 6.343 1.00 89.75 93 ARG A O 1
ATOM 717 N N . THR A 1 94 ? -0.250 9.842 5.452 1.00 86.75 94 THR A N 1
ATOM 718 C CA . THR A 1 94 ? 0.645 10.661 4.620 1.00 86.75 94 THR A CA 1
ATOM 719 C C . THR A 1 94 ? 0.564 12.126 5.061 1.00 86.75 94 THR A C 1
ATOM 721 O O . THR A 1 94 ? -0.371 12.495 5.779 1.00 86.75 94 THR A O 1
ATOM 724 N N . PRO A 1 95 ? 1.498 12.998 4.640 1.00 82.19 95 PRO A N 1
ATOM 725 C CA . PRO A 1 95 ? 1.407 14.431 4.914 1.00 82.19 95 PRO A CA 1
ATOM 726 C C . PRO A 1 95 ? 0.127 15.097 4.386 1.00 82.19 95 PRO A C 1
ATOM 728 O O . PRO A 1 95 ? -0.292 16.111 4.934 1.00 82.19 95 PRO A O 1
ATOM 731 N N . SER A 1 96 ? -0.495 14.550 3.335 1.00 81.50 96 SER A N 1
ATOM 732 C CA . SER A 1 96 ? -1.741 15.067 2.752 1.00 81.50 96 SER A CA 1
ATOM 733 C C . SER A 1 96 ? -3.009 14.464 3.366 1.00 81.50 96 SER A C 1
ATOM 735 O O . SER A 1 96 ? -4.106 14.909 3.034 1.00 81.50 96 SER A O 1
ATOM 737 N N . GLY A 1 97 ? -2.882 13.477 4.259 1.00 83.06 97 GLY A N 1
ATOM 738 C CA . GLY A 1 97 ? -4.005 12.801 4.908 1.00 83.06 97 GLY A CA 1
ATOM 739 C C . GLY A 1 97 ? -3.875 11.277 4.924 1.00 83.06 97 GLY A C 1
ATOM 740 O O . GLY A 1 97 ? -2.853 10.705 4.538 1.00 83.06 97 GLY A O 1
ATOM 741 N N . ASN A 1 98 ? -4.922 10.601 5.391 1.00 83.06 98 ASN A N 1
ATOM 742 C CA . ASN A 1 98 ? -4.952 9.141 5.454 1.00 83.06 98 ASN A CA 1
ATOM 743 C C . ASN A 1 98 ? -5.313 8.545 4.089 1.00 83.06 98 ASN A C 1
ATOM 745 O O . ASN A 1 98 ? -6.283 8.957 3.457 1.00 83.06 98 ASN A O 1
ATOM 749 N N . SER A 1 99 ? -4.551 7.543 3.663 1.00 87.06 99 SER A N 1
ATOM 750 C CA . SER A 1 99 ? -4.888 6.674 2.535 1.00 87.06 99 SER A CA 1
ATOM 751 C C . SER A 1 99 ? -5.451 5.365 3.074 1.00 87.06 99 SER A C 1
ATOM 753 O O . SER A 1 99 ? -4.784 4.715 3.876 1.00 87.06 99 SER A O 1
ATOM 755 N N . PHE A 1 100 ? -6.650 4.977 2.643 1.00 89.50 100 PHE A N 1
ATOM 756 C CA . PHE A 1 100 ? -7.338 3.780 3.129 1.00 89.50 100 PHE A CA 1
ATOM 757 C C . PHE A 1 100 ? -7.304 2.656 2.097 1.00 89.50 100 PHE A C 1
ATOM 759 O O . PHE A 1 100 ? -7.397 2.889 0.890 1.00 89.50 100 PHE A O 1
ATOM 766 N N . TYR A 1 101 ? -7.201 1.426 2.590 1.00 90.69 101 TYR A N 1
ATOM 767 C CA . TYR A 1 101 ? -7.075 0.226 1.782 1.00 90.69 101 TYR A CA 1
ATOM 768 C C . TYR A 1 101 ? -7.899 -0.916 2.364 1.00 90.69 101 TYR A C 1
ATOM 770 O O . TYR A 1 101 ? -7.876 -1.190 3.568 1.00 90.69 101 TYR A O 1
ATOM 778 N N . LYS A 1 102 ? -8.590 -1.642 1.486 1.00 89.25 102 LYS A N 1
ATOM 779 C CA . LYS A 1 102 ? -9.130 -2.957 1.814 1.00 89.25 102 LYS A CA 1
ATOM 780 C C . LYS A 1 102 ? -8.100 -4.020 1.452 1.00 89.25 102 LYS A C 1
ATOM 782 O O . LYS A 1 102 ? -7.699 -4.125 0.295 1.00 89.25 102 LYS A O 1
ATOM 787 N N . VAL A 1 103 ? -7.706 -4.829 2.430 1.00 87.62 103 VAL A N 1
ATOM 788 C CA . VAL A 1 103 ? -6.862 -6.006 2.191 1.00 87.62 103 VAL A CA 1
ATOM 789 C C . VAL A 1 103 ? -7.729 -7.076 1.526 1.00 87.62 103 VAL A C 1
ATOM 791 O O . VAL A 1 103 ? -8.756 -7.461 2.089 1.00 87.62 103 VAL A O 1
ATOM 794 N N . ARG A 1 104 ? -7.364 -7.506 0.314 1.00 81.69 104 ARG A N 1
ATOM 795 C CA . ARG A 1 104 ? -8.092 -8.557 -0.418 1.00 81.69 104 ARG A CA 1
ATOM 796 C C . ARG A 1 104 ? -7.480 -9.933 -0.231 1.00 81.69 104 ARG A C 1
ATOM 798 O O . ARG A 1 104 ? -8.212 -10.857 0.095 1.00 81.69 104 ARG A O 1
ATOM 805 N N . ASP A 1 105 ? -6.164 -10.023 -0.377 1.00 74.38 105 ASP A N 1
ATOM 806 C CA . ASP A 1 105 ? -5.406 -11.248 -0.153 1.00 74.38 105 ASP A CA 1
ATOM 807 C C . ASP A 1 105 ? -4.325 -10.964 0.882 1.00 74.38 105 ASP A C 1
ATOM 809 O O . ASP A 1 105 ? -3.541 -10.025 0.731 1.00 74.38 105 ASP A O 1
ATOM 813 N N . LEU A 1 106 ? -4.328 -11.763 1.946 1.00 71.81 106 LEU A N 1
ATOM 814 C CA . LEU A 1 106 ? -3.339 -11.749 3.013 1.00 71.81 106 LEU A CA 1
ATOM 815 C C . LEU A 1 106 ? -2.681 -13.123 3.035 1.00 71.81 106 LEU A C 1
ATOM 817 O O . LEU A 1 106 ? -3.228 -14.080 3.580 1.00 71.81 106 LEU A O 1
ATOM 821 N N . SER A 1 107 ? -1.510 -13.214 2.423 1.00 78.88 107 SER A N 1
ATOM 822 C CA . SER A 1 107 ? -0.577 -14.304 2.693 1.00 78.88 107 SER A CA 1
ATOM 823 C C . SER A 1 107 ? 0.559 -13.773 3.571 1.00 78.88 107 SER A C 1
ATOM 825 O O . SER A 1 107 ? 0.739 -12.553 3.652 1.00 78.88 107 SER A O 1
ATOM 827 N N . PRO A 1 108 ? 1.345 -14.647 4.223 1.00 78.50 108 PRO A N 1
ATOM 828 C CA . PRO A 1 108 ? 2.515 -14.208 4.979 1.00 78.50 108 PRO A CA 1
ATOM 829 C C . PRO A 1 108 ? 3.470 -13.346 4.145 1.00 78.50 108 PRO A C 1
ATOM 831 O O . PRO A 1 108 ? 4.085 -12.430 4.687 1.00 78.50 108 PRO A O 1
ATOM 834 N N . ASP A 1 109 ? 3.534 -13.595 2.834 1.00 82.88 109 ASP A N 1
ATOM 835 C CA . ASP A 1 109 ? 4.550 -13.027 1.950 1.00 82.88 109 ASP A CA 1
ATOM 836 C C . ASP A 1 109 ? 4.016 -11.985 0.961 1.00 82.88 109 ASP A C 1
ATOM 838 O O . 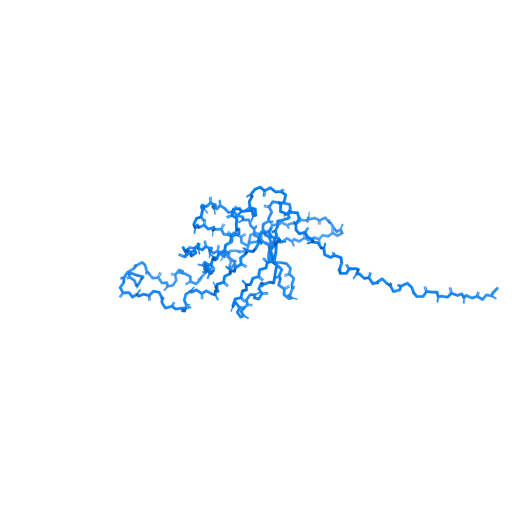ASP A 1 109 ? 4.797 -11.243 0.374 1.00 82.88 109 ASP A O 1
ATOM 842 N N . VAL A 1 110 ? 2.702 -11.906 0.747 1.00 85.50 110 VAL A N 1
ATOM 843 C CA . VAL A 1 110 ? 2.094 -11.020 -0.258 1.00 85.50 110 VAL A CA 1
ATOM 844 C C . VAL A 1 110 ? 0.769 -10.456 0.243 1.00 85.50 110 VAL A C 1
ATOM 846 O O . VAL A 1 110 ? -0.106 -11.221 0.663 1.00 85.50 110 VAL A O 1
ATOM 849 N N . LEU A 1 111 ? 0.615 -9.131 0.128 1.00 88.25 111 LEU A N 1
ATOM 850 C CA . LEU A 1 111 ? -0.621 -8.392 0.390 1.00 88.25 111 LEU A CA 1
ATOM 851 C C . LEU A 1 111 ? -1.100 -7.677 -0.866 1.00 88.25 111 LEU A C 1
ATOM 853 O O . LEU A 1 111 ? -0.369 -6.864 -1.435 1.00 88.25 111 LEU A O 1
ATOM 857 N N . TYR A 1 112 ? -2.358 -7.901 -1.238 1.00 88.75 112 TYR A N 1
ATOM 858 C CA . TYR A 1 112 ? -3.025 -7.076 -2.242 1.00 88.75 112 TYR A CA 1
ATOM 859 C C . TYR A 1 112 ? -3.951 -6.058 -1.573 1.00 88.75 112 TYR A C 1
ATOM 861 O O . TYR A 1 112 ? -4.919 -6.422 -0.894 1.00 88.75 112 TYR A O 1
ATOM 869 N N . LEU A 1 113 ? -3.641 -4.776 -1.765 1.00 91.44 113 LEU A N 1
ATOM 870 C CA . LEU A 1 113 ? -4.320 -3.647 -1.144 1.00 91.44 113 LEU A CA 1
ATOM 871 C C . LEU A 1 113 ? -5.149 -2.895 -2.185 1.00 91.44 113 LEU A C 1
ATOM 873 O O . LEU A 1 113 ? -4.618 -2.238 -3.082 1.00 91.44 113 LEU A O 1
ATOM 877 N N . VAL A 1 114 ? -6.469 -2.955 -2.035 1.00 91.06 114 VAL A N 1
ATOM 878 C CA . VAL A 1 114 ? -7.400 -2.195 -2.871 1.00 91.06 114 VAL A CA 1
ATOM 879 C C . VAL A 1 114 ? -7.575 -0.814 -2.261 1.00 91.06 114 VAL A C 1
ATOM 881 O O . VAL A 1 114 ? -8.089 -0.708 -1.147 1.00 91.06 114 VAL A O 1
ATOM 884 N N . SER A 1 115 ? -7.153 0.232 -2.968 1.00 91.06 115 SER A N 1
ATOM 885 C CA . SER A 1 115 ? -7.321 1.605 -2.493 1.00 91.06 115 SER A CA 1
ATOM 886 C C . SER A 1 115 ? -8.796 1.966 -2.461 1.00 91.06 115 SER A C 1
ATOM 888 O O . SER A 1 115 ? -9.550 1.653 -3.389 1.00 91.06 115 SER A O 1
ATOM 890 N N . VAL A 1 116 ? -9.209 2.620 -1.380 1.00 88.56 116 VAL A N 1
ATOM 891 C CA . VAL A 1 116 ? -10.567 3.122 -1.230 1.00 88.56 116 VAL A CA 1
ATOM 892 C C . VAL A 1 116 ? -10.565 4.591 -0.843 1.00 88.56 116 VAL A C 1
ATOM 894 O O . VAL A 1 116 ? -9.762 5.052 -0.031 1.00 88.56 116 VAL A O 1
ATOM 897 N N . THR A 1 117 ? -11.506 5.330 -1.410 1.00 86.06 117 THR A N 1
ATOM 898 C CA . THR A 1 117 ? -11.832 6.684 -0.989 1.00 86.06 117 THR A CA 1
ATOM 899 C C . THR A 1 117 ? -12.987 6.606 -0.010 1.00 86.06 117 THR A C 1
ATOM 901 O O . THR A 1 117 ? -14.083 6.167 -0.357 1.00 86.06 117 THR A O 1
ATOM 904 N N . VAL A 1 118 ? -12.730 7.026 1.225 1.00 78.56 118 VAL A N 1
ATOM 905 C CA . VAL A 1 118 ? -13.744 7.123 2.274 1.00 78.56 118 VAL A CA 1
ATOM 906 C C . VAL A 1 118 ? -14.201 8.573 2.337 1.00 78.56 118 VAL A C 1
ATOM 908 O O . VAL A 1 118 ? -13.399 9.471 2.583 1.00 78.56 118 VAL A O 1
ATOM 911 N N . THR A 1 119 ? -15.485 8.812 2.084 1.00 79.75 119 THR A N 1
ATOM 912 C CA . THR A 1 119 ? -16.086 10.143 2.229 1.00 79.75 119 THR A CA 1
ATOM 913 C C . THR A 1 119 ? -16.838 10.210 3.545 1.00 79.75 119 THR A C 1
ATOM 915 O O . THR A 1 119 ? -17.756 9.420 3.778 1.00 79.75 119 THR A O 1
ATOM 918 N N . GLU A 1 120 ? -16.498 11.180 4.388 1.00 69.75 120 GLU A N 1
ATOM 919 C CA . GLU A 1 120 ? -17.166 11.412 5.668 1.00 69.75 120 GLU A CA 1
ATOM 920 C C . GLU A 1 120 ? -17.986 12.707 5.643 1.00 69.75 120 GLU A C 1
ATOM 922 O O . GLU A 1 120 ? -17.556 13.735 5.117 1.00 69.75 120 GLU A O 1
ATOM 927 N N . ARG A 1 121 ? -19.174 12.677 6.252 1.00 70.88 121 ARG A N 1
ATOM 928 C CA . ARG A 1 121 ? -19.996 13.865 6.516 1.00 70.88 121 ARG A CA 1
ATOM 929 C C . ARG A 1 121 ? -20.450 13.818 7.968 1.00 70.88 121 ARG A C 1
ATOM 931 O O . ARG A 1 121 ? -21.103 12.862 8.377 1.00 70.88 121 ARG A O 1
ATOM 938 N N . ASN A 1 122 ? -20.146 14.863 8.739 1.00 70.88 122 ASN A N 1
ATOM 939 C CA . ASN A 1 122 ? -20.490 14.960 10.165 1.00 70.88 122 ASN A CA 1
ATOM 940 C C . ASN A 1 122 ? -19.992 13.754 10.994 1.00 70.88 122 ASN A C 1
ATOM 942 O O . ASN A 1 122 ? -20.762 13.190 11.765 1.00 70.88 122 ASN A O 1
ATOM 946 N N . ALA A 1 123 ? -18.730 13.346 10.800 1.00 65.12 123 ALA A N 1
ATOM 947 C CA . ALA A 1 123 ? -18.097 12.188 11.452 1.00 65.12 123 ALA A CA 1
ATOM 948 C C . ALA A 1 123 ? -18.739 10.815 11.152 1.00 65.12 123 ALA A C 1
ATOM 950 O O . ALA A 1 123 ? -18.392 9.821 11.783 1.00 65.12 123 ALA A O 1
ATOM 951 N N . ASN A 1 124 ? -19.647 10.743 10.173 1.00 63.34 124 ASN A N 1
ATOM 952 C CA . ASN A 1 124 ? -20.188 9.488 9.665 1.00 63.34 124 ASN A CA 1
ATOM 953 C C . ASN A 1 124 ? -19.593 9.180 8.293 1.00 63.34 124 ASN A C 1
ATOM 955 O O . ASN A 1 124 ? -19.599 10.039 7.405 1.00 63.34 124 ASN A O 1
ATOM 959 N N . VAL A 1 125 ? -19.144 7.939 8.099 1.00 65.31 125 VAL A N 1
ATOM 960 C CA . VAL A 1 125 ? -18.783 7.427 6.774 1.00 65.31 125 VAL A CA 1
ATOM 961 C C . VAL A 1 125 ? -20.039 7.404 5.909 1.00 65.31 125 VAL A C 1
ATOM 963 O O . VAL A 1 125 ? -21.031 6.760 6.239 1.00 65.31 125 VAL A O 1
ATOM 966 N N . THR A 1 126 ? -19.997 8.139 4.804 1.00 69.81 126 THR A N 1
ATOM 967 C CA . THR A 1 126 ? -21.121 8.283 3.868 1.00 69.81 126 THR A CA 1
ATOM 968 C C . THR A 1 126 ? -20.949 7.466 2.602 1.00 69.81 126 THR A C 1
ATOM 970 O O . THR A 1 126 ? -21.943 7.065 2.005 1.00 69.81 126 THR A O 1
ATOM 973 N N . MET A 1 127 ? -19.708 7.213 2.190 1.00 76.44 127 MET A N 1
ATOM 974 C CA . MET A 1 127 ? -19.422 6.487 0.961 1.00 76.44 127 MET A CA 1
ATOM 975 C C . MET A 1 127 ? -18.027 5.872 1.015 1.00 76.44 127 MET A C 1
ATOM 977 O O . MET A 1 127 ? -17.103 6.478 1.561 1.00 76.44 127 MET A O 1
ATOM 981 N N . ILE A 1 128 ? -17.892 4.682 0.434 1.00 81.38 128 ILE A N 1
ATOM 982 C CA . ILE A 1 128 ? -16.616 3.998 0.229 1.00 81.38 128 ILE A CA 1
ATOM 983 C C . ILE A 1 128 ? -16.563 3.599 -1.239 1.00 81.38 128 ILE A C 1
ATOM 985 O O . ILE A 1 128 ? -17.347 2.760 -1.681 1.00 81.38 128 ILE A O 1
ATOM 989 N N . GLU A 1 129 ? -15.654 4.207 -1.989 1.00 84.06 129 GLU A N 1
ATOM 990 C CA . GLU A 1 129 ? -15.462 3.926 -3.413 1.00 84.06 129 GLU A CA 1
ATOM 991 C C . GLU A 1 129 ? -14.098 3.292 -3.637 1.00 84.06 129 GLU A C 1
ATOM 993 O O . GLU A 1 129 ? -13.113 3.701 -3.028 1.00 84.06 129 GLU A O 1
ATOM 998 N N . ALA A 1 130 ? -14.023 2.295 -4.516 1.00 83.75 130 ALA A N 1
ATOM 999 C CA . ALA A 1 130 ? -12.737 1.748 -4.925 1.00 83.75 130 ALA A CA 1
ATOM 1000 C C . ALA A 1 130 ? -12.027 2.735 -5.862 1.00 83.75 130 ALA A C 1
ATOM 1002 O O . ALA A 1 130 ? -12.615 3.194 -6.840 1.00 83.75 130 ALA A O 1
ATOM 1003 N N . ASN A 1 131 ? -10.749 3.005 -5.596 1.00 84.75 131 ASN A N 1
ATOM 1004 C CA . ASN A 1 131 ? -9.877 3.762 -6.485 1.00 84.75 131 ASN A CA 1
ATOM 1005 C C . ASN A 1 131 ? -8.884 2.804 -7.168 1.00 84.75 131 ASN A C 1
ATOM 1007 O O . ASN A 1 131 ? -7.792 2.569 -6.645 1.00 84.75 131 ASN A O 1
ATOM 1011 N N . PRO A 1 132 ? -9.225 2.242 -8.342 1.00 79.69 132 PRO A N 1
ATOM 1012 C CA . PRO A 1 132 ? -8.404 1.217 -8.983 1.00 79.69 132 PRO A CA 1
ATOM 1013 C C . PRO A 1 132 ? -7.012 1.719 -9.396 1.00 79.69 132 PRO A C 1
ATOM 1015 O O . PRO A 1 132 ? -6.090 0.917 -9.518 1.00 79.69 132 PRO A O 1
ATOM 1018 N N . ASN A 1 133 ? -6.838 3.034 -9.561 1.00 82.62 133 ASN A N 1
ATOM 1019 C CA . ASN A 1 133 ? -5.582 3.647 -10.002 1.00 82.62 133 ASN A CA 1
ATOM 1020 C C . ASN A 1 133 ? -4.540 3.782 -8.879 1.00 82.62 133 ASN A C 1
ATOM 1022 O O . ASN A 1 133 ? -3.423 4.224 -9.130 1.00 82.62 133 ASN A O 1
ATOM 1026 N N . ALA A 1 134 ? -4.901 3.444 -7.639 1.00 86.19 134 ALA A N 1
ATOM 1027 C CA . ALA A 1 134 ? -4.026 3.562 -6.475 1.00 86.19 134 ALA A CA 1
ATOM 1028 C C . ALA A 1 134 ? -3.873 2.234 -5.717 1.00 86.19 134 ALA A C 1
ATOM 1030 O O . ALA A 1 134 ? -3.448 2.224 -4.564 1.00 86.19 134 ALA A O 1
ATOM 1031 N N . ASN A 1 135 ? -4.227 1.106 -6.341 1.00 90.44 135 ASN A N 1
ATOM 1032 C CA . ASN A 1 135 ? -4.045 -0.208 -5.732 1.00 90.44 135 ASN A CA 1
ATOM 1033 C C . ASN A 1 135 ? -2.559 -0.520 -5.540 1.00 90.44 135 ASN A C 1
ATOM 1035 O O . ASN A 1 135 ? -1.728 -0.236 -6.409 1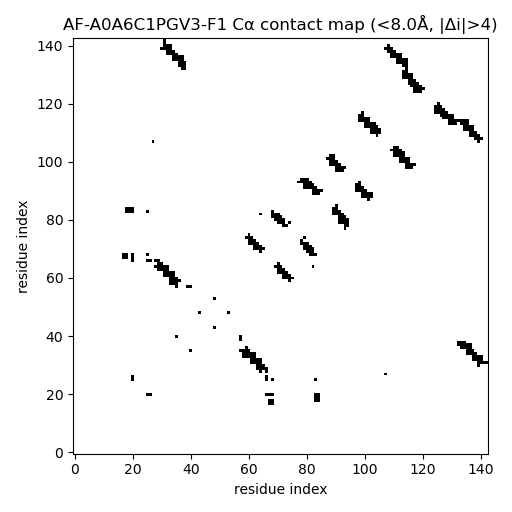.00 90.44 135 ASN A O 1
ATOM 1039 N N . LEU A 1 136 ? -2.245 -1.154 -4.415 1.00 90.50 136 LEU A N 1
ATOM 1040 C CA . LEU A 1 136 ? -0.879 -1.482 -4.031 1.00 90.50 136 LEU A CA 1
ATOM 1041 C C . LEU A 1 136 ? -0.715 -2.992 -3.883 1.00 90.50 136 LEU A C 1
ATOM 1043 O O . LEU A 1 136 ? -1.628 -3.705 -3.463 1.00 90.50 136 LEU A O 1
ATOM 1047 N N . LEU A 1 137 ? 0.483 -3.462 -4.196 1.00 89.62 137 LEU A N 1
ATOM 1048 C CA . LEU A 1 137 ? 0.943 -4.806 -3.893 1.00 89.62 137 LEU A CA 1
ATOM 1049 C C . LEU A 1 137 ? 2.126 -4.678 -2.934 1.00 89.62 137 LEU A C 1
ATOM 1051 O O . LEU A 1 137 ? 3.089 -3.972 -3.232 1.00 89.62 137 LEU A O 1
ATOM 1055 N N . LEU A 1 138 ? 2.048 -5.347 -1.788 1.00 89.38 138 LEU A N 1
ATOM 1056 C CA . LEU A 1 138 ? 3.171 -5.479 -0.868 1.00 89.38 138 LEU A CA 1
ATOM 1057 C C . LEU A 1 138 ? 3.713 -6.897 -0.961 1.00 89.38 138 LEU A C 1
ATOM 1059 O O . LEU A 1 138 ? 2.954 -7.855 -0.834 1.00 89.38 138 LEU A O 1
ATOM 1063 N N . VAL A 1 139 ? 5.020 -7.028 -1.154 1.00 88.75 139 VAL A N 1
ATOM 1064 C CA . VAL A 1 139 ? 5.718 -8.317 -1.148 1.00 88.75 139 VAL A CA 1
ATOM 1065 C C . VAL A 1 139 ? 6.729 -8.300 -0.016 1.00 88.75 139 VAL A C 1
ATOM 1067 O O . VAL A 1 139 ? 7.570 -7.405 0.051 1.00 88.75 139 VAL A O 1
ATOM 1070 N N . ARG A 1 140 ? 6.636 -9.256 0.902 1.00 87.69 140 ARG A N 1
ATOM 1071 C CA . ARG A 1 140 ? 7.543 -9.362 2.039 1.00 87.69 140 ARG A CA 1
ATOM 1072 C C . ARG A 1 140 ? 8.943 -9.635 1.514 1.00 87.69 140 ARG A C 1
ATOM 1074 O O . ARG A 1 140 ? 9.156 -10.537 0.705 1.00 87.69 140 ARG A O 1
ATOM 1081 N N . THR A 1 141 ? 9.912 -8.865 1.984 1.00 82.06 141 THR A N 1
ATOM 1082 C CA . THR A 1 141 ? 11.312 -9.223 1.773 1.00 82.06 141 THR A CA 1
ATOM 1083 C C . THR A 1 141 ? 11.679 -10.237 2.839 1.00 82.06 141 THR A C 1
ATOM 1085 O O . THR A 1 141 ? 11.480 -9.967 4.027 1.00 82.06 141 THR A O 1
ATOM 1088 N N . ALA A 1 142 ? 12.191 -11.397 2.430 1.00 60.09 142 ALA A N 1
ATOM 1089 C CA . ALA A 1 142 ? 12.794 -12.325 3.376 1.00 60.09 142 ALA A CA 1
ATOM 1090 C C . ALA A 1 142 ? 13.871 -11.588 4.207 1.00 60.09 142 ALA A C 1
ATOM 1092 O O . ALA A 1 142 ? 14.511 -10.678 3.666 1.00 60.09 142 ALA A O 1
ATOM 1093 N N . PRO A 1 143 ? 14.020 -11.917 5.501 1.00 51.28 143 PRO A N 1
ATOM 1094 C CA . PRO A 1 143 ? 15.084 -11.364 6.334 1.00 51.28 143 PRO A CA 1
ATOM 1095 C C . PRO A 1 143 ? 16.480 -11.676 5.782 1.00 51.28 143 PRO A C 1
ATOM 1097 O O . PRO A 1 143 ? 16.646 -12.737 5.135 1.00 51.28 143 PRO A O 1
#

Mean predicted aligned error: 12.08 Å

Radius of gyration: 19.09 Å; Cα contacts (8 Å, |Δi|>4): 253; chains: 1; bounding box: 38×59×52 Å

Sequence (143 aa):
MRRAILASIVILAAGSLFAQVGNGLGVQMAGTWQLYRADTIGTFSLNEYRSAAPTRSFIDATLVLQADGSMQSDSMSLRFMEWGEHAGFLFFRTPSGNSFYKVRDLSPDVLYLVSVTVTERNANVTMIEANPNANLLLVRTAP

Solvent-accessible surface area (backbone atoms only — not comparable to full-atom values): 8434 Å² total; per-residue (Å²): 142,85,86,82,85,76,83,80,76,77,73,77,71,88,66,78,77,66,45,68,58,81,53,76,59,35,68,64,59,36,44,47,27,37,31,29,47,54,72,59,52,77,81,58,53,77,65,55,58,74,76,37,80,82,57,72,88,64,47,63,24,49,36,38,36,43,61,64,22,48,42,49,52,71,27,85,85,68,43,50,53,32,41,44,64,54,98,88,24,43,35,34,36,27,94,92,44,76,46,39,22,41,75,76,43,83,52,94,52,40,37,39,31,44,21,37,50,74,43,70,57,94,92,36,82,74,46,78,43,80,36,79,84,60,20,35,37,36,37,49,52,81,132